Protein AF-A0A926AMU5-F1 (afdb_monomer_lite)

Secondary structure (DSSP, 8-state):
-----------------------------------------TTSHHHHHHHHHHHHHHHTT----PPPPP--TT-S-HHHHHHHHHHHHHTT-GGGHHHHHHHTT-S-HHHHHHHHHHHHHHH---TT--TTS-HHHHHHHHHHHHHHHHHHHHHHHHTSGGGGTGGG-------

Structure (mmCIF, N/CA/C/O backbone):
data_AF-A0A926AMU5-F1
#
_entry.id   AF-A0A926AMU5-F1
#
loop_
_atom_site.group_PDB
_atom_site.id
_atom_site.type_symbol
_atom_site.label_atom_id
_atom_site.label_alt_id
_atom_site.label_comp_id
_atom_site.label_asym_id
_atom_site.label_entity_id
_atom_site.label_seq_id
_atom_site.pdbx_PDB_ins_code
_atom_site.Cartn_x
_atom_site.Cartn_y
_atom_site.Cartn_z
_atom_site.occupancy
_atom_site.B_iso_or_equiv
_atom_site.auth_seq_id
_atom_site.auth_comp_id
_atom_site.auth_asym_id
_atom_site.auth_atom_id
_atom_site.pdbx_PDB_model_num
ATOM 1 N N . MET A 1 1 ? -37.569 5.646 16.541 1.00 47.47 1 MET A N 1
ATOM 2 C CA . MET A 1 1 ? -37.382 6.098 15.144 1.00 47.47 1 MET A CA 1
ATOM 3 C C . MET A 1 1 ? -36.712 4.970 14.370 1.00 47.47 1 MET A C 1
ATOM 5 O O . MET A 1 1 ? -35.695 4.491 14.859 1.00 47.47 1 MET A O 1
ATOM 9 N N . PRO A 1 2 ? -37.298 4.470 13.268 1.00 53.66 2 PRO A N 1
ATOM 10 C CA . PRO A 1 2 ? -36.808 3.272 12.598 1.00 53.66 2 PRO A CA 1
ATOM 11 C C . PRO A 1 2 ? -35.693 3.579 11.590 1.00 53.66 2 PRO A C 1
ATOM 13 O O . PRO A 1 2 ? -35.736 4.557 10.847 1.00 53.66 2 PRO A O 1
ATOM 16 N N . ILE A 1 3 ? -34.702 2.693 11.604 1.00 50.81 3 ILE A N 1
ATOM 17 C CA . ILE A 1 3 ? -33.530 2.633 10.737 1.00 50.81 3 ILE A CA 1
ATOM 18 C C . ILE A 1 3 ? -33.973 2.027 9.405 1.00 50.81 3 ILE A C 1
ATOM 20 O O . ILE A 1 3 ? -34.239 0.831 9.322 1.00 50.81 3 ILE A O 1
ATOM 24 N N . ALA A 1 4 ? -34.072 2.853 8.369 1.00 54.50 4 ALA A N 1
ATOM 25 C CA . ALA A 1 4 ? -34.297 2.404 7.002 1.00 54.50 4 ALA A CA 1
ATOM 26 C C . ALA A 1 4 ? -33.663 3.407 6.039 1.00 54.50 4 ALA A C 1
ATOM 28 O O . ALA A 1 4 ? -34.329 4.330 5.580 1.00 54.50 4 ALA A O 1
ATOM 29 N N . GLN A 1 5 ? -32.377 3.234 5.734 1.00 56.78 5 GLN A N 1
ATOM 30 C CA . GLN A 1 5 ? -31.836 3.699 4.461 1.00 56.78 5 GLN A CA 1
ATOM 31 C C . GLN A 1 5 ? -30.934 2.623 3.875 1.00 56.78 5 GLN A C 1
ATOM 33 O O . GLN A 1 5 ? -29.978 2.140 4.482 1.00 56.78 5 GLN A O 1
ATOM 38 N N . LEU A 1 6 ? -31.395 2.197 2.710 1.00 52.19 6 LEU A N 1
ATOM 39 C CA . LEU A 1 6 ? -30.980 1.058 1.938 1.00 52.19 6 LEU A CA 1
ATOM 40 C C . LEU A 1 6 ? -29.558 1.224 1.417 1.00 52.19 6 LEU A C 1
ATOM 42 O O . LEU A 1 6 ? -29.118 2.275 0.963 1.00 52.19 6 LEU A O 1
ATOM 46 N N . ARG A 1 7 ? -28.878 0.090 1.478 1.00 49.69 7 ARG A N 1
ATOM 47 C CA . ARG A 1 7 ? -27.582 -0.220 0.911 1.00 49.69 7 ARG A CA 1
ATOM 48 C C . ARG A 1 7 ? -27.708 -0.223 -0.621 1.00 49.69 7 ARG A C 1
ATOM 50 O O . ARG A 1 7 ? -27.989 -1.261 -1.208 1.00 49.69 7 ARG A O 1
ATOM 57 N N . GLU A 1 8 ? -27.506 0.923 -1.268 1.00 51.31 8 GLU A N 1
ATOM 58 C CA . GLU A 1 8 ? -27.334 0.995 -2.725 1.00 51.31 8 GLU A CA 1
ATOM 59 C C . GLU A 1 8 ? -25.852 0.754 -3.059 1.00 51.31 8 GLU A C 1
ATOM 61 O O . GLU A 1 8 ? -25.045 1.668 -3.227 1.00 51.31 8 GLU A O 1
ATOM 66 N N . VAL A 1 9 ? -25.462 -0.524 -3.074 1.00 54.31 9 VAL A N 1
ATOM 67 C CA . VAL A 1 9 ? -24.165 -0.959 -3.608 1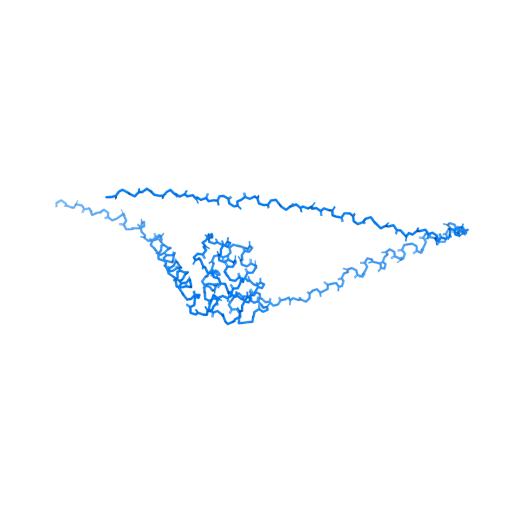.00 54.31 9 VAL A CA 1
ATOM 68 C C . VAL A 1 9 ? -24.256 -0.826 -5.121 1.00 54.31 9 VAL A C 1
ATOM 70 O O . VAL A 1 9 ? -24.819 -1.672 -5.808 1.00 54.31 9 VAL A O 1
ATOM 73 N N . LYS A 1 10 ? -23.746 0.293 -5.629 1.00 52.41 10 LYS A N 1
ATOM 74 C CA . LYS A 1 10 ? -23.646 0.557 -7.060 1.00 52.41 10 LYS A CA 1
ATOM 75 C C . LYS A 1 10 ? -22.605 -0.395 -7.652 1.00 52.41 10 LYS A C 1
ATOM 77 O O . LYS A 1 10 ? -21.405 -0.228 -7.436 1.00 52.41 10 LYS A O 1
ATOM 82 N N . ASP A 1 11 ? -23.086 -1.412 -8.359 1.00 56.59 11 ASP A N 1
ATOM 83 C CA . ASP A 1 11 ? -22.295 -2.340 -9.163 1.00 56.59 11 ASP A CA 1
ATOM 84 C C . ASP A 1 11 ? -21.438 -1.568 -10.184 1.00 56.59 11 ASP A C 1
ATOM 86 O O . ASP A 1 11 ? -21.921 -1.108 -11.216 1.00 56.59 11 ASP A O 1
ATOM 90 N N . TYR A 1 12 ? -20.141 -1.425 -9.900 1.00 56.69 12 TYR A N 1
ATOM 91 C CA . TYR A 1 12 ? -19.131 -0.891 -10.830 1.00 56.69 12 TYR A CA 1
ATOM 92 C C . TYR A 1 12 ? -18.324 -2.006 -11.515 1.00 56.69 12 TYR A C 1
ATOM 94 O O . TYR A 1 12 ? -17.190 -1.811 -11.958 1.00 56.69 12 TYR A O 1
ATOM 102 N N . ARG A 1 13 ? -18.894 -3.210 -11.612 1.00 53.94 13 ARG A N 1
ATOM 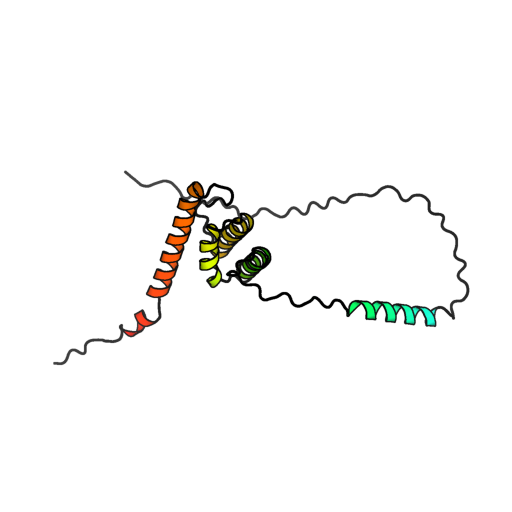103 C CA . ARG A 1 13 ? -18.311 -4.306 -12.381 1.00 53.94 13 ARG A CA 1
ATOM 104 C C . ARG A 1 13 ? -18.822 -4.189 -13.819 1.00 53.94 13 ARG A C 1
ATOM 106 O O . ARG A 1 13 ? -20.025 -4.238 -14.046 1.00 53.94 13 ARG A O 1
ATOM 113 N N . THR A 1 14 ? -17.892 -4.099 -14.776 1.00 51.03 14 THR A N 1
ATOM 114 C CA . THR A 1 14 ? -18.088 -4.114 -16.248 1.00 51.03 14 THR A CA 1
ATOM 115 C C . THR A 1 14 ? -17.971 -2.757 -16.959 1.00 51.03 14 THR A C 1
ATOM 117 O O . THR A 1 14 ? -18.875 -2.328 -17.668 1.00 51.03 14 THR A O 1
ATOM 120 N N . GLN A 1 15 ? -16.793 -2.126 -16.896 1.00 51.09 15 GLN A N 1
ATOM 121 C CA . GLN A 1 15 ? -16.313 -1.353 -18.048 1.00 51.09 15 GLN A CA 1
ATOM 122 C C . GLN A 1 15 ? -15.464 -2.275 -18.921 1.00 51.09 15 GLN A C 1
ATOM 124 O O . GLN A 1 15 ? -14.320 -2.602 -18.611 1.00 51.09 15 GLN A O 1
ATOM 129 N N . ARG A 1 16 ? -16.093 -2.749 -20.000 1.00 52.47 16 ARG A N 1
ATOM 130 C CA . ARG A 1 16 ? -15.435 -3.427 -21.113 1.00 52.47 16 ARG A CA 1
ATOM 131 C C . ARG A 1 16 ? -14.355 -2.503 -21.673 1.00 52.47 16 ARG A C 1
ATOM 133 O O . ARG A 1 16 ? -14.648 -1.369 -22.045 1.00 52.47 16 ARG A O 1
ATOM 140 N N . PHE A 1 17 ? -13.139 -3.024 -21.790 1.00 48.06 17 PHE A N 1
ATOM 141 C CA . PHE A 1 17 ? -12.117 -2.477 -22.670 1.00 48.06 17 PHE A CA 1
ATOM 142 C C . PHE A 1 17 ? -12.645 -2.534 -24.107 1.00 48.06 17 PHE A C 1
ATOM 144 O O . PHE A 1 17 ? -12.597 -3.571 -24.767 1.00 48.06 17 PHE A O 1
ATOM 151 N N . GLY A 1 18 ? -13.209 -1.420 -24.568 1.00 43.38 18 GLY A N 1
ATOM 152 C CA . GLY A 1 18 ? -13.439 -1.173 -25.981 1.00 43.38 18 GLY A CA 1
ATOM 153 C C . GLY A 1 18 ? -12.086 -1.028 -26.661 1.00 43.38 18 GLY A C 1
ATOM 154 O O . GLY A 1 18 ? -11.501 0.051 -26.665 1.00 43.38 18 GLY A O 1
ATOM 155 N N . ALA A 1 19 ? -11.581 -2.127 -27.215 1.00 50.56 19 ALA A N 1
ATOM 156 C CA . ALA A 1 19 ? -10.531 -2.111 -28.219 1.00 50.56 19 ALA A CA 1
ATOM 157 C C . ALA A 1 19 ? -11.104 -1.491 -29.504 1.00 50.56 19 ALA A C 1
ATOM 159 O O . ALA A 1 19 ? -11.461 -2.188 -30.451 1.00 50.56 19 ALA A O 1
ATOM 160 N N . SER A 1 20 ? -11.240 -0.165 -29.518 1.00 48.59 20 SER A N 1
ATOM 161 C CA . SER A 1 20 ? -11.470 0.592 -30.743 1.00 48.59 20 SER A CA 1
ATOM 162 C C . SER A 1 20 ? -10.164 0.597 -31.524 1.00 48.59 20 SER A C 1
ATOM 164 O O . SER A 1 20 ? -9.303 1.455 -31.334 1.00 48.59 20 SER A O 1
ATOM 166 N N . GLY A 1 21 ? -10.002 -0.415 -32.375 1.00 46.00 21 GLY A N 1
ATOM 167 C CA . GLY A 1 21 ? -8.986 -0.445 -33.414 1.00 46.00 21 GLY A CA 1
ATOM 168 C C . GLY A 1 21 ? -9.215 0.714 -34.376 1.00 46.00 21 GLY A C 1
ATOM 169 O O . GLY A 1 21 ? -9.980 0.602 -35.330 1.00 46.00 21 GLY A O 1
ATOM 170 N N . VAL A 1 22 ? -8.545 1.836 -34.121 1.00 53.75 22 VAL A N 1
ATOM 171 C CA . VAL A 1 22 ? -8.363 2.895 -35.110 1.00 53.75 22 VAL A CA 1
ATOM 172 C C . VAL A 1 22 ? -7.356 2.365 -36.127 1.00 53.75 22 VAL A C 1
ATOM 174 O O . VAL A 1 22 ? -6.144 2.486 -35.968 1.00 53.75 22 VAL A O 1
ATOM 177 N N . PHE A 1 23 ? -7.879 1.709 -37.160 1.00 46.69 23 PHE A N 1
ATOM 178 C CA . PHE A 1 23 ? -7.146 1.376 -38.374 1.00 4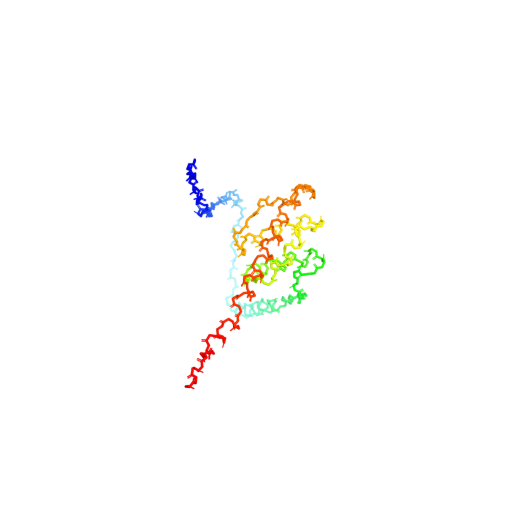6.69 23 PHE A CA 1
ATOM 179 C C . PHE A 1 23 ? -6.812 2.696 -39.087 1.00 46.69 23 PHE A C 1
ATOM 181 O O . PHE A 1 23 ? -7.617 3.227 -39.853 1.00 46.69 23 PHE A O 1
ATOM 188 N N . MET A 1 24 ? -5.635 3.268 -38.812 1.00 50.31 24 MET A N 1
ATOM 189 C CA . MET A 1 24 ? -5.072 4.324 -39.654 1.00 50.31 24 MET A CA 1
ATOM 190 C C . MET A 1 24 ? -4.761 3.725 -41.027 1.00 50.31 24 MET A C 1
ATOM 192 O O . MET A 1 24 ? -3.780 3.012 -41.226 1.00 50.31 24 MET A O 1
ATOM 196 N N . ARG A 1 25 ? -5.649 4.008 -41.977 1.00 52.22 25 ARG A N 1
ATOM 197 C CA . ARG A 1 25 ? -5.454 3.801 -43.408 1.00 52.22 25 ARG A CA 1
ATOM 198 C C . ARG A 1 25 ? -4.400 4.804 -43.876 1.00 52.22 25 ARG A C 1
ATOM 200 O O . ARG A 1 25 ? -4.698 5.988 -43.926 1.00 52.22 25 ARG A O 1
ATOM 207 N N . PHE A 1 26 ? -3.192 4.334 -44.185 1.00 46.19 26 PHE A N 1
ATOM 208 C CA . PHE A 1 26 ? -2.134 5.115 -44.834 1.00 46.19 26 PHE A CA 1
ATOM 209 C C . PHE A 1 26 ? -2.395 5.181 -46.350 1.00 46.19 26 PHE A C 1
ATOM 211 O O . PHE A 1 26 ? -2.331 4.141 -47.009 1.00 46.19 26 PHE A O 1
ATOM 218 N N . PRO A 1 27 ? -2.687 6.356 -46.935 1.00 50.41 27 PRO A N 1
ATOM 219 C CA . PRO A 1 27 ? -2.681 6.556 -48.376 1.00 50.41 27 PRO A CA 1
ATOM 220 C C . PRO A 1 27 ? -1.367 7.245 -48.773 1.00 50.41 27 PRO A C 1
ATOM 222 O O . PRO A 1 27 ? -1.120 8.371 -48.352 1.00 50.41 27 PRO A O 1
ATOM 225 N N . GLY A 1 28 ? -0.515 6.595 -49.570 1.00 58.06 28 GLY A N 1
ATOM 226 C CA . GLY A 1 28 ? 0.652 7.289 -50.135 1.00 58.06 28 GLY A CA 1
ATOM 227 C C . GLY A 1 28 ? 1.907 6.451 -50.330 1.00 58.06 28 GLY A C 1
ATOM 228 O O . GLY A 1 28 ? 2.952 6.785 -49.787 1.00 58.06 28 GLY A O 1
ATOM 229 N N . LEU A 1 29 ? 1.824 5.393 -51.134 1.00 45.34 29 LEU A N 1
ATOM 230 C CA . LEU A 1 29 ? 3.000 4.786 -51.766 1.00 45.34 29 LEU A CA 1
ATOM 231 C C . LEU A 1 29 ? 2.637 4.416 -53.204 1.00 45.34 29 LEU A C 1
ATOM 233 O O . LEU A 1 29 ? 2.592 3.256 -53.603 1.00 45.34 29 LEU A O 1
ATOM 237 N N . GLU A 1 30 ? 2.310 5.453 -53.971 1.00 54.84 30 GLU A N 1
ATOM 238 C CA . GLU A 1 30 ? 2.461 5.407 -55.416 1.00 54.84 30 GLU A CA 1
ATOM 239 C C . GLU A 1 30 ? 3.937 5.617 -55.770 1.00 54.84 30 GLU A C 1
ATOM 241 O O . GLU A 1 30 ? 4.614 6.462 -55.189 1.00 54.84 30 GLU A O 1
ATOM 246 N N . LEU A 1 31 ? 4.378 4.857 -56.774 1.00 54.97 31 LEU A N 1
ATOM 247 C CA . LEU A 1 31 ? 5.562 5.102 -57.598 1.00 54.97 31 LEU A CA 1
ATOM 248 C C . LEU A 1 31 ? 6.924 4.841 -56.940 1.00 54.97 31 LEU A C 1
ATOM 250 O O . LEU A 1 31 ? 7.735 5.742 -56.753 1.00 54.97 31 LEU A O 1
ATOM 254 N N . LEU A 1 32 ? 7.244 3.555 -56.769 1.00 51.56 32 LEU A N 1
ATOM 255 C CA . LEU A 1 32 ? 8.601 3.093 -57.056 1.00 51.56 32 LEU A CA 1
ATOM 256 C C . LEU A 1 32 ? 8.556 2.010 -58.133 1.00 51.56 32 LEU A C 1
ATOM 258 O O . LEU A 1 32 ? 7.966 0.939 -57.989 1.00 51.56 32 LEU A O 1
ATOM 262 N N . THR A 1 33 ? 9.146 2.394 -59.252 1.00 55.62 33 THR A N 1
ATOM 263 C CA . THR A 1 33 ? 9.384 1.666 -60.487 1.00 55.62 33 THR A CA 1
ATOM 264 C C . THR A 1 33 ? 9.942 0.272 -60.229 1.00 55.62 33 THR A C 1
ATOM 266 O O . THR A 1 33 ? 10.963 0.072 -59.573 1.00 55.62 33 THR A O 1
ATOM 269 N N . ARG A 1 34 ? 9.221 -0.707 -60.767 1.00 43.72 34 ARG A N 1
ATOM 270 C CA . ARG A 1 34 ? 9.529 -2.129 -60.715 1.00 43.72 34 ARG A CA 1
ATOM 271 C C . ARG A 1 34 ? 10.556 -2.435 -61.808 1.00 43.72 34 ARG A C 1
ATOM 273 O O . ARG A 1 34 ? 10.184 -2.843 -62.901 1.00 43.72 34 ARG A O 1
ATOM 280 N N . GLU A 1 35 ? 11.832 -2.200 -61.520 1.00 62.03 35 GLU A N 1
ATOM 281 C CA . GLU A 1 35 ? 12.928 -2.698 -62.359 1.00 62.03 35 GLU A CA 1
ATOM 282 C C . GLU A 1 35 ? 12.902 -4.241 -62.351 1.00 62.03 35 GLU A C 1
ATOM 284 O O . GLU A 1 35 ? 12.892 -4.847 -61.269 1.00 62.03 35 GLU A O 1
ATOM 289 N N . PRO A 1 36 ? 12.850 -4.917 -63.513 1.00 56.75 36 PRO A N 1
ATOM 290 C CA . PRO A 1 36 ? 12.951 -6.366 -63.572 1.00 56.75 36 PRO A CA 1
ATOM 291 C C . PRO A 1 36 ? 14.393 -6.778 -63.262 1.00 56.75 36 PRO A C 1
ATOM 293 O O . PRO A 1 36 ? 15.290 -6.657 -64.090 1.00 56.75 36 PRO A O 1
ATOM 296 N N . ILE A 1 37 ? 14.617 -7.288 -62.051 1.00 60.44 37 ILE A N 1
ATOM 297 C CA . ILE A 1 37 ? 15.870 -7.958 -61.697 1.00 60.44 37 ILE A CA 1
ATOM 298 C C . ILE A 1 37 ? 15.932 -9.257 -62.509 1.00 60.44 37 ILE A C 1
ATOM 300 O O . ILE A 1 37 ? 15.281 -10.250 -62.175 1.00 60.44 37 ILE A O 1
ATOM 304 N N . GLU A 1 38 ? 16.696 -9.225 -63.599 1.00 60.16 38 GLU A N 1
ATOM 305 C CA . GLU A 1 38 ? 17.060 -10.382 -64.410 1.00 60.16 38 GLU A CA 1
ATOM 306 C C . GLU A 1 38 ? 17.795 -11.398 -63.520 1.00 60.16 38 GLU A C 1
ATOM 308 O O . GLU A 1 38 ? 18.926 -11.198 -63.069 1.00 60.16 38 GLU A O 1
ATOM 313 N N . MET A 1 39 ? 17.088 -12.476 -63.182 1.00 53.84 39 MET A N 1
ATOM 314 C CA . MET A 1 39 ? 17.520 -13.479 -62.218 1.00 53.84 39 MET A CA 1
ATOM 315 C C . MET A 1 39 ? 18.511 -14.444 -62.876 1.00 53.84 39 MET A C 1
ATOM 317 O O . MET A 1 39 ? 18.144 -15.493 -63.403 1.00 53.84 39 MET A O 1
ATOM 321 N N . ARG A 1 40 ? 19.787 -14.061 -62.841 1.00 56.69 40 ARG A N 1
ATOM 322 C CA . ARG A 1 40 ? 20.923 -14.852 -63.314 1.00 56.69 40 ARG A CA 1
ATOM 323 C C . ARG A 1 40 ? 21.345 -15.893 -62.257 1.00 56.69 40 ARG A C 1
ATOM 325 O O . ARG A 1 40 ? 21.746 -15.548 -61.149 1.00 56.69 40 ARG A O 1
ATOM 332 N N . ASP A 1 41 ? 21.260 -17.164 -62.656 1.00 57.53 41 ASP A N 1
ATOM 333 C CA . ASP A 1 41 ? 21.909 -18.377 -62.118 1.00 57.53 41 ASP A CA 1
ATOM 334 C C . ASP A 1 41 ? 21.393 -19.011 -60.789 1.00 57.53 41 ASP A C 1
ATOM 336 O O . ASP A 1 41 ? 21.875 -18.706 -59.693 1.00 57.53 41 ASP A O 1
ATOM 340 N N . PRO A 1 42 ? 20.510 -20.038 -60.851 1.00 56.22 42 PRO A N 1
ATOM 341 C CA . PRO A 1 42 ? 19.882 -20.681 -59.681 1.00 56.22 42 PRO A CA 1
ATOM 342 C C . PRO A 1 42 ? 20.808 -21.582 -58.837 1.00 56.22 42 PRO A C 1
ATOM 344 O O . PRO A 1 42 ? 20.386 -22.131 -57.815 1.00 56.22 42 PRO A O 1
ATOM 347 N N . VAL A 1 43 ? 22.074 -21.763 -59.227 1.00 56.94 43 VAL A N 1
ATOM 348 C CA . VAL A 1 43 ? 22.965 -22.761 -58.602 1.00 56.94 43 VAL A CA 1
ATOM 349 C C . VAL A 1 43 ? 23.846 -22.166 -57.493 1.00 56.94 43 VAL A C 1
ATOM 351 O O . VAL A 1 43 ? 24.172 -22.862 -56.531 1.00 56.94 43 VAL A O 1
ATOM 354 N N . ARG A 1 44 ? 24.179 -20.865 -57.533 1.00 53.00 44 ARG A N 1
ATOM 355 C CA . ARG A 1 44 ? 24.976 -20.213 -56.467 1.00 53.00 44 ARG A CA 1
ATOM 356 C C . ARG A 1 44 ? 24.156 -19.778 -55.244 1.00 53.00 44 ARG A C 1
ATOM 358 O O . ARG A 1 44 ? 24.728 -19.589 -54.171 1.00 53.00 44 ARG A O 1
ATOM 365 N N . MET A 1 45 ? 22.829 -19.697 -55.366 1.00 49.62 45 MET A N 1
ATOM 366 C CA . MET A 1 45 ? 21.931 -19.171 -54.325 1.00 49.62 45 MET A CA 1
ATOM 367 C C . MET A 1 45 ? 21.811 -20.088 -53.091 1.00 49.62 45 MET A C 1
ATOM 369 O O . MET A 1 45 ? 21.680 -19.615 -51.961 1.00 49.62 45 MET A O 1
ATOM 373 N N . LYS A 1 46 ? 21.935 -21.412 -53.271 1.00 46.41 46 LYS A N 1
ATOM 374 C CA . LYS A 1 46 ? 21.753 -22.399 -52.186 1.00 46.41 46 LYS A CA 1
ATOM 375 C C . LYS A 1 46 ? 22.870 -22.387 -51.134 1.00 46.41 46 LYS A C 1
ATOM 377 O O . LYS A 1 46 ? 22.668 -22.875 -50.029 1.00 46.41 46 LYS A O 1
ATOM 382 N N . ARG A 1 47 ? 24.040 -21.817 -51.449 1.00 51.66 47 ARG A N 1
ATOM 383 C CA . ARG A 1 47 ? 25.194 -21.753 -50.528 1.00 51.66 47 ARG A CA 1
ATOM 384 C C . ARG A 1 47 ? 25.247 -20.468 -49.694 1.00 51.66 47 ARG A C 1
ATOM 386 O O . ARG A 1 47 ? 25.871 -20.464 -48.638 1.00 51.66 47 ARG A O 1
ATOM 393 N N . ILE A 1 48 ? 24.593 -19.397 -50.146 1.00 52.84 48 ILE A N 1
ATOM 394 C CA . ILE A 1 48 ? 24.600 -18.085 -49.476 1.00 52.84 48 ILE A CA 1
ATOM 395 C C . ILE A 1 48 ? 23.393 -17.950 -48.533 1.00 52.84 48 ILE A C 1
ATOM 397 O O . ILE A 1 48 ? 23.553 -17.484 -47.406 1.00 52.84 48 ILE A O 1
ATOM 401 N N . ALA A 1 49 ? 22.223 -18.475 -48.921 1.00 51.38 49 ALA A N 1
ATOM 402 C CA . ALA A 1 49 ? 21.016 -18.470 -48.085 1.00 51.38 49 ALA A CA 1
ATOM 403 C C . ALA A 1 49 ? 21.186 -19.232 -46.752 1.00 51.38 49 ALA A C 1
ATOM 405 O O . ALA A 1 49 ? 20.686 -18.793 -45.720 1.00 51.38 49 ALA A O 1
ATOM 406 N N . GLY A 1 50 ? 21.962 -20.324 -46.739 1.00 49.75 50 GLY A N 1
ATOM 407 C CA . GLY A 1 50 ? 22.244 -21.080 -45.511 1.00 49.75 50 GLY A CA 1
ATOM 408 C C . GLY A 1 50 ? 23.129 -20.335 -44.502 1.00 49.75 50 GLY A C 1
ATOM 409 O O . GLY A 1 50 ? 23.001 -20.549 -43.301 1.00 49.75 50 GLY A O 1
ATOM 410 N N . ARG A 1 51 ? 24.002 -19.425 -44.963 1.00 51.88 51 ARG A N 1
ATOM 411 C CA . ARG A 1 51 ? 24.925 -18.675 -44.088 1.00 51.88 51 ARG A CA 1
ATOM 412 C C . ARG A 1 51 ? 24.257 -17.469 -43.427 1.00 51.88 51 ARG A C 1
ATOM 414 O O . ARG A 1 51 ? 24.573 -17.161 -42.284 1.00 51.88 51 ARG A O 1
ATOM 421 N N . ILE A 1 52 ? 23.307 -16.829 -44.111 1.00 55.16 52 ILE A N 1
ATOM 422 C CA . ILE A 1 52 ? 22.548 -15.690 -43.566 1.00 55.16 52 ILE A CA 1
ATOM 423 C C . ILE A 1 52 ? 21.557 -16.162 -42.492 1.00 55.16 52 ILE A C 1
ATOM 425 O O . ILE A 1 52 ? 21.446 -15.529 -41.447 1.00 55.16 52 ILE A O 1
ATOM 429 N N . PHE A 1 53 ? 20.910 -17.316 -42.688 1.00 52.31 53 PHE A N 1
ATOM 430 C CA . PHE A 1 53 ? 20.007 -17.890 -41.685 1.00 52.31 53 PHE A CA 1
ATOM 431 C C . PHE A 1 53 ? 20.733 -18.234 -40.370 1.00 52.31 53 PHE A C 1
ATOM 433 O O . PHE A 1 53 ? 20.215 -17.975 -39.288 1.00 52.31 53 PHE A O 1
ATOM 440 N N . PHE A 1 54 ? 21.969 -18.738 -40.450 1.00 50.81 54 PHE A N 1
ATOM 441 C CA . PHE A 1 54 ? 22.762 -19.084 -39.265 1.00 50.81 54 PHE A CA 1
ATOM 442 C C . PHE A 1 54 ? 23.277 -17.854 -38.490 1.00 50.81 54 PHE A C 1
ATOM 444 O O . PHE A 1 54 ? 23.429 -17.921 -37.275 1.00 50.81 54 PHE A O 1
ATOM 451 N N . ALA A 1 55 ? 23.510 -16.722 -39.167 1.00 53.38 55 ALA A N 1
ATOM 452 C CA . ALA A 1 55 ? 23.998 -15.487 -38.544 1.00 53.38 55 ALA A CA 1
ATOM 453 C C . ALA A 1 55 ? 22.902 -14.675 -37.820 1.00 53.38 55 ALA A C 1
ATOM 455 O O . ALA A 1 55 ? 23.204 -13.919 -36.902 1.00 53.38 55 ALA A O 1
ATOM 456 N N . VAL A 1 56 ? 21.629 -14.830 -38.201 1.00 54.72 56 VAL A N 1
ATOM 457 C CA . VAL A 1 56 ? 20.498 -14.158 -37.527 1.00 54.72 56 VAL A CA 1
ATOM 458 C C . VAL A 1 56 ? 20.094 -14.892 -36.242 1.00 54.72 56 VAL A C 1
ATOM 460 O O . VAL A 1 56 ? 19.717 -14.257 -35.259 1.00 54.72 56 VAL A O 1
ATOM 463 N N . VAL A 1 57 ? 20.243 -16.219 -36.204 1.00 55.72 57 VAL A N 1
ATOM 464 C CA . VAL A 1 57 ? 19.942 -17.042 -35.019 1.00 55.72 57 VAL A CA 1
ATOM 465 C C . VAL A 1 57 ? 20.929 -16.789 -33.869 1.00 55.72 57 VAL A C 1
ATOM 467 O O . VAL A 1 57 ? 20.540 -16.859 -32.706 1.00 55.72 57 VAL A O 1
ATOM 470 N N . THR A 1 58 ? 22.183 -16.425 -34.152 1.00 54.78 58 THR A N 1
ATOM 471 C CA . THR A 1 58 ? 23.202 -16.182 -33.114 1.00 54.78 58 THR A CA 1
ATOM 472 C C . THR A 1 58 ? 23.099 -14.820 -32.421 1.00 54.78 58 THR A C 1
ATOM 474 O O . THR A 1 58 ? 23.579 -14.691 -31.298 1.00 54.78 58 THR A O 1
ATOM 477 N N . ILE A 1 59 ? 22.438 -13.817 -33.009 1.00 56.44 59 ILE A N 1
ATOM 478 C CA . ILE A 1 59 ? 22.273 -12.489 -32.377 1.00 56.44 59 ILE A CA 1
ATOM 479 C C . ILE A 1 59 ? 21.142 -12.494 -31.327 1.00 56.44 59 ILE A C 1
ATOM 481 O O . ILE A 1 59 ? 21.132 -11.670 -30.415 1.00 56.44 59 ILE A O 1
ATOM 485 N N . ALA A 1 60 ? 20.225 -13.465 -31.382 1.00 56.22 60 ALA A N 1
ATOM 486 C CA . ALA A 1 60 ? 19.088 -13.547 -30.462 1.00 56.22 60 ALA A CA 1
ATOM 487 C C . ALA A 1 60 ? 19.441 -14.050 -29.043 1.00 56.22 60 ALA A C 1
ATOM 489 O O . ALA A 1 60 ? 18.613 -13.944 -28.141 1.00 56.22 60 ALA A O 1
ATOM 490 N N . ALA A 1 61 ? 20.651 -14.575 -28.816 1.00 57.03 61 ALA A N 1
ATOM 491 C CA . ALA A 1 61 ? 21.035 -15.183 -27.536 1.00 57.03 61 ALA A CA 1
ATOM 492 C C . ALA A 1 61 ? 21.703 -14.215 -26.534 1.00 57.03 61 ALA A C 1
ATOM 494 O O . ALA A 1 61 ? 21.959 -14.601 -25.397 1.00 57.03 61 ALA A O 1
ATOM 495 N N . SER A 1 62 ? 21.964 -12.961 -26.920 1.00 58.97 62 SER A N 1
ATOM 496 C CA . SER A 1 62 ? 22.765 -12.016 -26.118 1.00 58.97 62 SER A CA 1
ATOM 497 C C . SER A 1 62 ? 21.942 -10.964 -25.373 1.00 58.97 62 SER A C 1
ATOM 499 O O . SER A 1 62 ? 22.482 -9.934 -24.972 1.00 58.97 62 SER A O 1
ATOM 501 N N . SER A 1 63 ? 20.640 -11.182 -25.169 1.00 61.31 63 SER A N 1
ATOM 502 C CA . SER A 1 63 ? 19.832 -10.294 -24.325 1.00 61.31 63 SER A CA 1
ATOM 503 C C . SER A 1 63 ? 19.994 -10.678 -22.853 1.00 61.31 63 SER A C 1
ATOM 505 O O . SER A 1 63 ? 19.050 -11.108 -22.188 1.00 61.31 63 SER A O 1
ATOM 507 N N . CYS A 1 64 ? 21.220 -10.537 -22.344 1.00 69.00 64 CYS A N 1
ATOM 508 C CA . CYS A 1 64 ? 21.525 -10.631 -20.922 1.00 69.00 64 CYS A CA 1
ATOM 509 C C . CYS A 1 64 ? 20.834 -9.467 -20.204 1.00 69.00 64 CYS A C 1
ATOM 511 O O . CYS A 1 64 ? 21.378 -8.373 -20.074 1.00 69.00 64 CYS A O 1
ATOM 513 N N . THR A 1 65 ? 19.601 -9.696 -19.762 1.00 73.19 65 THR A N 1
ATOM 514 C CA . THR A 1 65 ? 18.924 -8.794 -18.833 1.00 73.19 65 THR A CA 1
ATOM 515 C C . THR A 1 65 ? 19.685 -8.885 -17.516 1.00 73.19 65 THR A C 1
ATOM 517 O O . THR A 1 65 ? 19.673 -9.936 -16.877 1.00 73.19 65 THR A O 1
ATOM 520 N N . ALA A 1 66 ? 20.398 -7.819 -17.138 1.00 71.56 66 ALA A N 1
ATOM 521 C CA . ALA A 1 66 ? 21.084 -7.762 -15.852 1.00 71.56 66 ALA A CA 1
ATOM 522 C C . ALA A 1 66 ? 20.080 -8.073 -14.720 1.00 71.56 66 ALA A C 1
ATOM 524 O O . ALA A 1 66 ? 18.951 -7.565 -14.772 1.00 71.56 66 ALA A O 1
ATOM 525 N N . PRO A 1 67 ? 20.447 -8.899 -13.720 1.00 68.62 67 PRO A N 1
ATOM 526 C CA . PRO A 1 67 ? 19.561 -9.208 -12.608 1.00 68.62 67 PRO A CA 1
ATOM 527 C C . PRO A 1 67 ? 19.147 -7.907 -11.922 1.00 68.62 67 PRO A C 1
ATOM 529 O O . PRO A 1 67 ? 19.993 -7.164 -11.424 1.00 68.62 67 PRO A O 1
ATOM 532 N N . ARG A 1 68 ? 17.847 -7.601 -11.921 1.00 70.06 68 ARG A N 1
ATOM 533 C CA . ARG A 1 68 ? 17.329 -6.519 -11.081 1.00 70.06 68 ARG A CA 1
ATOM 534 C C . ARG A 1 68 ? 17.465 -6.967 -9.625 1.00 70.06 68 ARG A C 1
ATOM 536 O O . ARG A 1 68 ? 17.219 -8.135 -9.329 1.00 70.06 68 ARG A O 1
ATOM 543 N N . GLY A 1 69 ? 17.886 -6.056 -8.747 1.00 75.62 69 GLY A N 1
ATOM 544 C CA . GLY A 1 69 ? 17.977 -6.322 -7.310 1.00 75.62 69 GLY A CA 1
ATOM 545 C C . GLY A 1 69 ? 16.631 -6.756 -6.705 1.00 75.62 69 GLY A C 1
ATOM 546 O O . GLY A 1 69 ? 15.594 -6.647 -7.368 1.00 75.62 69 GLY A O 1
ATOM 547 N N . PRO A 1 70 ? 16.631 -7.259 -5.459 1.00 81.56 70 PRO A N 1
ATOM 548 C CA . PRO A 1 70 ? 15.412 -7.710 -4.800 1.00 81.56 70 PRO A CA 1
ATOM 549 C C . PRO A 1 70 ? 14.401 -6.562 -4.699 1.00 81.56 70 PRO A C 1
ATOM 551 O O . PRO A 1 70 ? 14.716 -5.477 -4.217 1.00 81.56 70 PRO A O 1
ATOM 554 N N . LEU A 1 71 ? 13.179 -6.804 -5.169 1.00 85.56 71 LEU A N 1
ATOM 555 C CA . LEU A 1 71 ? 12.071 -5.861 -5.050 1.00 85.56 71 LEU A CA 1
ATOM 556 C C . LEU A 1 71 ? 11.466 -5.994 -3.653 1.00 85.56 71 LEU A C 1
ATOM 558 O O . LEU A 1 71 ? 10.858 -7.016 -3.342 1.00 85.56 71 LEU A O 1
ATOM 562 N N . VAL A 1 72 ? 11.627 -4.967 -2.819 1.00 89.75 72 VAL A N 1
ATOM 563 C CA . VAL A 1 72 ? 11.154 -4.979 -1.430 1.00 89.75 72 VAL A CA 1
ATOM 564 C C . VAL A 1 72 ? 10.243 -3.779 -1.177 1.00 89.75 72 VAL A C 1
ATOM 566 O O . VAL A 1 72 ? 10.609 -2.637 -1.439 1.00 89.75 72 VAL A O 1
ATOM 569 N N . VAL A 1 73 ? 9.042 -4.021 -0.643 1.00 90.00 73 VAL A N 1
ATOM 570 C CA . VAL A 1 73 ? 8.039 -2.965 -0.378 1.00 90.00 73 VAL A CA 1
ATOM 571 C C . VAL A 1 73 ? 8.490 -2.011 0.742 1.00 90.00 73 VAL A C 1
ATOM 573 O O . VAL A 1 73 ? 8.064 -0.859 0.806 1.00 90.00 73 VAL A O 1
ATOM 576 N N . SER A 1 74 ? 9.385 -2.456 1.625 1.00 92.62 74 SER A N 1
ATOM 577 C CA . SER A 1 74 ? 9.951 -1.639 2.704 1.00 92.62 74 SER A CA 1
ATOM 578 C C . SER A 1 74 ? 11.154 -0.786 2.289 1.00 92.62 74 SER A C 1
ATOM 580 O O . SER A 1 74 ? 11.644 -0.029 3.124 1.00 92.62 74 SER A O 1
ATOM 582 N N . ASP A 1 75 ? 11.643 -0.902 1.050 1.00 91.69 75 ASP A N 1
ATOM 583 C CA . ASP A 1 75 ? 12.795 -0.129 0.568 1.00 91.69 75 ASP A CA 1
ATOM 584 C C . ASP A 1 75 ? 12.489 1.382 0.590 1.00 91.69 75 ASP A C 1
ATOM 586 O O . ASP A 1 75 ? 11.386 1.761 0.212 1.00 91.69 75 ASP A O 1
ATOM 590 N N . PRO A 1 76 ? 13.380 2.270 1.059 1.00 91.06 76 PRO A N 1
ATOM 591 C CA . PRO A 1 76 ? 13.111 3.707 1.057 1.00 91.06 76 PRO A CA 1
ATOM 592 C C . PRO A 1 76 ? 13.045 4.334 -0.347 1.00 91.06 76 PRO A C 1
ATOM 594 O O . PRO A 1 76 ? 12.408 5.375 -0.489 1.00 91.06 76 PRO A O 1
ATOM 597 N N . ASP A 1 77 ? 13.668 3.741 -1.372 1.00 93.44 77 ASP A N 1
ATOM 598 C CA . ASP A 1 77 ? 13.691 4.277 -2.737 1.00 93.44 77 ASP A CA 1
ATOM 599 C C . ASP A 1 77 ? 12.353 4.016 -3.462 1.00 93.44 77 ASP A C 1
ATOM 601 O O . ASP A 1 77 ? 11.997 2.856 -3.720 1.00 93.44 77 ASP A O 1
ATOM 605 N N . PRO A 1 78 ? 11.611 5.068 -3.874 1.00 94.25 78 PRO A N 1
ATOM 606 C CA . PRO A 1 78 ? 10.385 4.926 -4.662 1.00 94.25 78 PRO A CA 1
ATOM 607 C C . PRO A 1 78 ? 10.566 4.090 -5.937 1.00 94.25 78 PRO A C 1
ATOM 609 O O . PRO A 1 78 ? 9.649 3.364 -6.335 1.00 94.25 78 PRO A O 1
ATOM 612 N N . SER A 1 79 ? 11.749 4.146 -6.557 1.00 94.00 79 SER A N 1
ATOM 613 C CA . SER A 1 79 ? 12.084 3.439 -7.800 1.00 94.00 79 SER A CA 1
ATOM 614 C C . SER A 1 79 ? 12.094 1.918 -7.630 1.00 94.00 79 SER A C 1
ATOM 616 O O . SER A 1 79 ? 11.827 1.196 -8.591 1.00 94.00 79 SER A O 1
ATOM 618 N N . ILE A 1 80 ? 12.358 1.431 -6.413 1.00 94.69 80 ILE A N 1
ATOM 619 C CA . ILE A 1 80 ? 12.338 0.009 -6.039 1.00 94.69 80 ILE A CA 1
ATOM 620 C C . ILE A 1 80 ? 11.003 -0.356 -5.377 1.00 94.69 80 ILE A C 1
ATOM 622 O O . ILE A 1 80 ? 10.397 -1.382 -5.699 1.00 94.69 80 ILE A O 1
ATOM 626 N N . LYS A 1 81 ? 10.490 0.519 -4.509 1.00 94.81 81 LYS A N 1
ATOM 627 C CA . LYS A 1 81 ? 9.248 0.312 -3.757 1.00 94.81 81 LYS A CA 1
ATOM 628 C C . LYS A 1 81 ? 8.021 0.189 -4.654 1.00 94.81 81 LYS A C 1
ATOM 630 O O . LYS A 1 81 ? 7.230 -0.734 -4.488 1.00 94.81 81 LYS A O 1
ATOM 635 N N . ILE A 1 82 ? 7.836 1.094 -5.615 1.00 96.38 82 ILE A N 1
ATOM 636 C CA . ILE A 1 82 ? 6.661 1.088 -6.501 1.00 96.38 82 ILE A CA 1
ATOM 637 C C . ILE A 1 82 ? 6.546 -0.222 -7.301 1.00 96.38 82 ILE A C 1
ATOM 639 O O . ILE A 1 82 ? 5.467 -0.826 -7.290 1.00 96.38 82 ILE A O 1
ATOM 643 N N . PRO A 1 83 ? 7.599 -0.713 -7.989 1.00 96.19 83 PRO A N 1
ATOM 644 C CA . PRO A 1 83 ? 7.519 -2.014 -8.642 1.00 96.19 83 PRO A CA 1
ATOM 645 C C . PRO A 1 83 ? 7.314 -3.161 -7.645 1.00 96.19 83 PRO A C 1
ATOM 647 O O . PRO A 1 83 ? 6.563 -4.079 -7.968 1.00 96.19 83 PRO A O 1
ATOM 650 N N . ALA A 1 84 ? 7.870 -3.090 -6.430 1.00 96.12 84 ALA A N 1
ATOM 651 C CA . ALA A 1 84 ? 7.607 -4.081 -5.386 1.00 96.12 84 ALA A CA 1
ATOM 652 C C . ALA A 1 84 ? 6.128 -4.107 -4.954 1.00 96.12 84 ALA A C 1
ATOM 654 O O . ALA A 1 84 ? 5.538 -5.181 -4.878 1.00 96.12 84 ALA A O 1
ATOM 655 N N . ILE A 1 85 ? 5.487 -2.944 -4.766 1.00 97.06 85 ILE A N 1
ATOM 656 C CA . ILE A 1 85 ? 4.043 -2.834 -4.482 1.00 97.06 85 ILE A CA 1
ATOM 657 C C . ILE A 1 85 ? 3.232 -3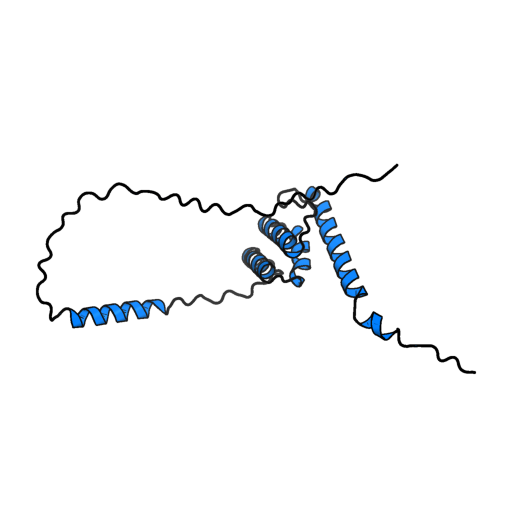.496 -5.599 1.00 97.06 85 ILE A C 1
ATOM 659 O O . ILE A 1 85 ? 2.283 -4.229 -5.331 1.00 97.06 85 ILE A O 1
ATOM 663 N N . LYS A 1 86 ? 3.599 -3.268 -6.866 1.00 97.38 86 LYS A N 1
ATOM 664 C CA . LYS A 1 86 ? 2.901 -3.875 -8.010 1.00 97.38 86 LYS A CA 1
ATOM 665 C C . LYS A 1 86 ? 2.996 -5.400 -7.998 1.00 97.38 86 LYS A C 1
ATOM 667 O O . LYS A 1 86 ? 1.989 -6.048 -8.275 1.00 97.38 86 LYS A O 1
ATOM 672 N N . VAL A 1 87 ? 4.172 -5.946 -7.688 1.00 96.25 87 VAL A N 1
ATOM 673 C CA . VAL A 1 87 ? 4.388 -7.395 -7.566 1.00 96.25 87 VAL A CA 1
ATOM 674 C C . VAL A 1 87 ? 3.579 -7.955 -6.398 1.00 96.25 87 VAL A C 1
ATOM 676 O O . VAL A 1 87 ? 2.768 -8.846 -6.613 1.00 96.25 87 VAL A O 1
ATOM 679 N N . ALA A 1 88 ? 3.664 -7.352 -5.210 1.00 96.38 88 ALA A N 1
ATOM 680 C CA . ALA A 1 88 ? 2.903 -7.789 -4.038 1.00 96.38 88 ALA A CA 1
ATOM 681 C C . ALA A 1 88 ? 1.381 -7.809 -4.286 1.00 96.38 88 ALA A C 1
ATOM 683 O O . ALA A 1 88 ? 0.680 -8.735 -3.882 1.00 96.38 88 ALA A O 1
ATOM 684 N N . VAL A 1 89 ? 0.856 -6.814 -5.009 1.00 97.56 89 VAL A N 1
ATOM 685 C CA . VAL A 1 89 ? -0.563 -6.771 -5.398 1.00 97.56 89 VAL A CA 1
ATOM 686 C C . VAL A 1 89 ? -0.917 -7.877 -6.392 1.00 97.56 89 VAL A C 1
ATOM 688 O O . VAL A 1 89 ? -2.002 -8.454 -6.286 1.00 97.56 89 VAL A O 1
ATOM 691 N N . ALA A 1 90 ? -0.039 -8.161 -7.359 1.00 96.56 90 ALA A N 1
ATOM 692 C CA . ALA A 1 90 ? -0.233 -9.241 -8.324 1.00 96.56 90 ALA A CA 1
ATOM 693 C C . ALA A 1 90 ? -0.238 -10.614 -7.634 1.00 96.56 90 ALA A C 1
ATOM 695 O O . ALA A 1 90 ? -1.124 -11.424 -7.904 1.00 96.56 90 ALA A O 1
ATOM 696 N N . ASP A 1 91 ? 0.672 -10.808 -6.682 1.00 96.50 91 ASP A N 1
ATOM 697 C CA . ASP A 1 91 ? 0.849 -12.050 -5.926 1.00 96.50 91 ASP A CA 1
ATOM 698 C C . ASP A 1 91 ? -0.158 -12.205 -4.775 1.00 96.50 91 ASP A C 1
ATOM 700 O O . ASP A 1 91 ? -0.181 -13.233 -4.103 1.00 96.50 91 ASP A O 1
ATOM 704 N N . ARG A 1 92 ? -1.026 -11.204 -4.557 1.00 96.25 92 ARG A N 1
ATOM 705 C CA . ARG A 1 92 ? -2.008 -11.165 -3.458 1.00 96.25 92 ARG A CA 1
ATOM 706 C C . ARG A 1 92 ? -1.367 -11.291 -2.072 1.00 96.25 92 ARG A C 1
ATOM 708 O O . ARG A 1 92 ? -1.979 -11.824 -1.149 1.00 96.25 92 ARG A O 1
ATOM 715 N N . ASP A 1 93 ? -0.162 -10.756 -1.914 1.00 96.12 93 ASP A N 1
ATOM 716 C CA . ASP A 1 93 ? 0.587 -10.822 -0.666 1.00 96.12 93 ASP A CA 1
ATOM 717 C C . ASP A 1 93 ? -0.000 -9.879 0.398 1.00 96.12 93 ASP A C 1
ATOM 719 O O . ASP A 1 93 ? 0.248 -8.670 0.405 1.00 96.12 93 ASP A O 1
ATOM 723 N N . LEU A 1 94 ? -0.767 -10.444 1.333 1.00 94.81 94 LEU A N 1
ATOM 724 C CA . LEU A 1 94 ? -1.361 -9.702 2.446 1.00 94.81 94 LEU A CA 1
ATOM 725 C C . LEU A 1 94 ? -0.330 -9.238 3.486 1.00 94.81 94 LEU A C 1
ATOM 727 O O . LEU A 1 94 ? -0.618 -8.306 4.236 1.00 94.81 94 LEU A O 1
ATOM 731 N N . SER A 1 95 ? 0.875 -9.817 3.522 1.00 94.25 95 SER A N 1
ATOM 732 C CA . SER A 1 95 ? 1.919 -9.388 4.463 1.00 94.25 95 SER A CA 1
ATOM 733 C C . SER A 1 95 ? 2.425 -7.971 4.156 1.00 94.25 95 SER A C 1
ATOM 735 O O . SER A 1 95 ? 2.798 -7.220 5.060 1.00 94.25 95 SER A O 1
ATOM 737 N N . SER A 1 96 ? 2.328 -7.553 2.890 1.00 96.31 96 SER A N 1
ATOM 738 C CA . SER A 1 96 ? 2.697 -6.215 2.420 1.00 96.31 96 SER A CA 1
ATOM 739 C C . SER A 1 96 ? 1.728 -5.100 2.850 1.00 96.31 96 SER A C 1
ATOM 741 O O . SER A 1 96 ? 2.099 -3.923 2.841 1.00 96.31 96 SER A O 1
ATOM 743 N N . VAL A 1 97 ? 0.506 -5.443 3.283 1.00 97.06 97 VAL A N 1
ATOM 744 C CA . VAL A 1 97 ? -0.560 -4.480 3.623 1.00 97.06 97 VAL A CA 1
ATOM 745 C C . VAL A 1 97 ? -0.119 -3.518 4.723 1.00 97.06 97 VAL A C 1
ATOM 747 O O . VAL A 1 97 ? -0.331 -2.311 4.602 1.00 97.06 97 VAL A O 1
ATOM 750 N N . ARG A 1 98 ? 0.555 -4.018 5.766 1.00 97.19 98 ARG A N 1
ATOM 751 C CA . ARG A 1 98 ? 1.059 -3.186 6.871 1.00 97.19 98 ARG A CA 1
ATOM 752 C C . ARG A 1 98 ? 2.005 -2.094 6.369 1.00 97.19 98 ARG A C 1
ATOM 754 O O . ARG A 1 98 ? 1.897 -0.943 6.791 1.00 97.19 98 ARG A O 1
ATOM 761 N N . GLN A 1 99 ? 2.909 -2.441 5.453 1.00 97.75 99 GLN A N 1
ATOM 762 C CA . GLN A 1 99 ? 3.851 -1.479 4.889 1.00 97.75 99 GLN A CA 1
ATOM 763 C C . GLN A 1 99 ? 3.143 -0.467 3.979 1.00 97.75 99 GLN A C 1
ATOM 765 O O . GLN A 1 99 ? 3.418 0.724 4.085 1.00 97.75 99 GLN A O 1
ATOM 770 N N . MET A 1 100 ? 2.173 -0.898 3.166 1.00 98.06 100 MET A N 1
ATOM 771 C CA . MET A 1 100 ? 1.396 0.017 2.319 1.00 98.06 100 MET A CA 1
ATOM 772 C C . MET A 1 100 ? 0.566 1.020 3.134 1.00 98.06 100 MET A C 1
ATOM 774 O O . MET A 1 100 ? 0.438 2.169 2.724 1.00 98.06 100 MET A O 1
ATOM 778 N N . VAL A 1 101 ? 0.026 0.624 4.297 1.00 98.12 101 VAL A N 1
ATOM 779 C CA . VAL A 1 101 ? -0.665 1.557 5.211 1.00 98.12 101 VAL A CA 1
ATOM 780 C C . VAL A 1 101 ? 0.300 2.621 5.738 1.00 98.12 101 VAL A C 1
ATOM 782 O O . VAL A 1 101 ? -0.059 3.795 5.775 1.00 98.12 101 VAL A O 1
ATOM 785 N N . LYS A 1 102 ? 1.534 2.240 6.097 1.00 97.69 102 LYS A N 1
ATOM 786 C CA . LYS A 1 102 ? 2.584 3.192 6.499 1.00 97.69 102 LYS A CA 1
ATOM 787 C C . LYS A 1 102 ? 2.960 4.136 5.352 1.00 97.69 102 LYS A C 1
ATOM 789 O O . LYS A 1 102 ? 3.136 5.332 5.561 1.00 97.69 102 LYS A O 1
ATOM 794 N N . ASP A 1 103 ? 3.027 3.615 4.132 1.00 97.62 103 ASP A N 1
ATOM 795 C CA . ASP A 1 103 ? 3.389 4.375 2.935 1.00 97.62 103 ASP A CA 1
ATOM 796 C C . ASP A 1 103 ? 2.323 5.420 2.523 1.00 97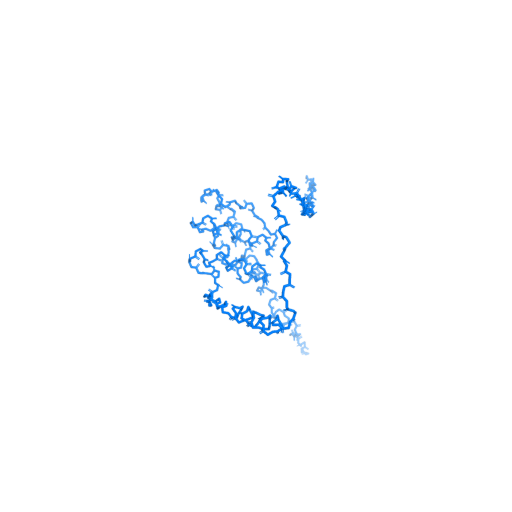.62 103 ASP A C 1
ATOM 798 O O . ASP A 1 103 ? 2.615 6.309 1.721 1.00 97.62 103 ASP A O 1
ATOM 802 N N . LEU A 1 104 ? 1.117 5.404 3.116 1.00 98.00 104 LEU A N 1
ATOM 803 C CA . LEU A 1 104 ? 0.124 6.483 2.966 1.00 98.00 104 LEU A CA 1
ATOM 804 C C . LEU A 1 104 ? 0.572 7.816 3.589 1.00 98.00 104 LEU A C 1
ATOM 806 O O . LEU A 1 104 ? 0.023 8.866 3.250 1.00 98.00 104 LEU A O 1
ATOM 810 N N . GLU A 1 105 ? 1.551 7.794 4.490 1.00 97.06 105 GLU A N 1
ATOM 811 C CA . GLU A 1 105 ? 2.153 8.992 5.090 1.00 97.06 105 GLU A CA 1
ATOM 812 C C . GLU A 1 105 ? 3.487 9.371 4.432 1.00 97.06 105 GLU A C 1
ATOM 814 O O . GLU A 1 105 ? 4.145 10.298 4.888 1.00 97.06 105 GLU A O 1
ATOM 819 N N . SER A 1 106 ? 3.890 8.686 3.355 1.00 96.88 106 SER A N 1
ATOM 820 C CA . SER A 1 106 ? 5.112 9.018 2.613 1.00 96.88 106 SER A CA 1
ATOM 821 C C . SER A 1 106 ? 5.059 10.444 2.058 1.00 96.88 106 SER A C 1
ATOM 823 O O . SER A 1 106 ? 4.002 10.879 1.601 1.00 96.88 106 SER A O 1
ATOM 825 N N . ASP A 1 107 ? 6.196 11.142 2.016 1.00 95.38 107 ASP A N 1
ATOM 826 C CA . ASP A 1 107 ? 6.325 12.458 1.371 1.00 95.38 107 ASP A CA 1
ATOM 827 C C . ASP A 1 107 ? 6.200 12.378 -0.162 1.00 95.38 107 ASP A C 1
ATOM 829 O O . ASP A 1 107 ? 5.759 13.331 -0.813 1.00 95.38 107 ASP A O 1
ATOM 833 N N . ASP A 1 108 ? 6.462 11.208 -0.749 1.00 96.56 108 ASP A N 1
ATOM 834 C CA . ASP A 1 108 ? 6.373 10.967 -2.188 1.00 96.56 108 ASP A CA 1
ATOM 835 C C . ASP A 1 108 ? 4.925 10.672 -2.636 1.00 96.56 108 ASP A C 1
ATOM 837 O O . ASP A 1 108 ? 4.276 9.713 -2.205 1.00 96.56 108 ASP A O 1
ATOM 841 N N . ALA A 1 109 ? 4.401 11.502 -3.544 1.00 97.00 109 ALA A N 1
ATOM 842 C CA . ALA A 1 109 ? 3.038 11.371 -4.062 1.00 97.00 109 ALA A CA 1
ATOM 843 C C . ALA A 1 109 ? 2.798 10.083 -4.866 1.00 97.00 109 ALA A C 1
ATOM 845 O O . ALA A 1 109 ? 1.692 9.534 -4.821 1.00 97.00 109 ALA A O 1
ATOM 846 N N . ALA A 1 110 ? 3.802 9.589 -5.592 1.00 97.56 110 ALA A N 1
ATOM 847 C CA . ALA A 1 110 ? 3.701 8.351 -6.352 1.00 97.56 110 ALA A CA 1
ATOM 848 C C . ALA A 1 110 ? 3.635 7.147 -5.407 1.00 97.56 110 ALA A C 1
ATOM 850 O O . ALA A 1 110 ? 2.788 6.272 -5.601 1.00 97.56 110 ALA A O 1
ATOM 851 N N . VAL A 1 111 ? 4.441 7.127 -4.342 1.00 97.94 111 VAL A N 1
ATOM 852 C CA . VAL A 1 111 ? 4.369 6.086 -3.304 1.00 97.94 111 VAL A CA 1
ATOM 853 C C . VAL A 1 111 ? 2.976 6.045 -2.674 1.00 97.94 111 VAL A C 1
ATOM 855 O O . VAL A 1 111 ? 2.371 4.970 -2.620 1.00 97.94 111 VAL A O 1
ATOM 858 N N . ARG A 1 112 ? 2.408 7.199 -2.294 1.00 98.12 112 ARG A N 1
ATOM 859 C CA . ARG A 1 112 ? 1.033 7.276 -1.762 1.00 98.12 112 ARG A CA 1
ATOM 860 C C . ARG A 1 112 ? 0.004 6.740 -2.758 1.00 98.12 112 ARG A C 1
ATOM 862 O O . ARG A 1 112 ? -0.843 5.927 -2.389 1.00 98.12 112 ARG A O 1
ATOM 869 N N . PHE A 1 113 ? 0.096 7.154 -4.024 1.00 98.44 113 PHE A N 1
ATOM 870 C CA . PHE A 1 113 ? -0.804 6.724 -5.099 1.00 98.44 113 PHE A CA 1
ATOM 871 C C . PHE A 1 113 ? -0.790 5.203 -5.310 1.00 98.44 113 PHE A C 1
ATOM 873 O O . PHE A 1 113 ? -1.847 4.565 -5.369 1.00 98.44 113 PHE A O 1
ATOM 880 N N . TYR A 1 114 ? 0.397 4.603 -5.399 1.00 98.38 114 TYR A N 1
ATOM 881 C CA . TYR A 1 114 ? 0.523 3.159 -5.582 1.00 98.38 114 TYR A CA 1
ATOM 882 C C . TYR A 1 114 ? 0.081 2.383 -4.342 1.00 98.38 114 TYR A C 1
ATOM 884 O O . TYR A 1 114 ? -0.582 1.356 -4.490 1.00 98.38 114 TYR A O 1
ATOM 892 N N . SER A 1 115 ? 0.364 2.897 -3.145 1.00 98.31 115 SER A N 1
ATOM 893 C CA . SER A 1 115 ? -0.021 2.264 -1.882 1.00 98.31 115 SER A CA 1
ATOM 894 C C . SER A 1 115 ? -1.536 2.214 -1.711 1.00 98.31 115 SER A C 1
ATOM 896 O O . SER A 1 115 ? -2.085 1.130 -1.518 1.00 98.31 115 SER A O 1
ATOM 898 N N . ILE A 1 116 ? -2.252 3.334 -1.896 1.00 98.50 116 ILE A N 1
ATOM 899 C CA . ILE A 1 116 ? -3.723 3.317 -1.810 1.00 98.50 116 ILE A CA 1
ATOM 900 C C . ILE A 1 116 ? -4.345 2.441 -2.904 1.00 98.50 116 ILE A C 1
ATOM 902 O O . ILE A 1 116 ? -5.305 1.710 -2.658 1.00 98.50 116 ILE A O 1
ATOM 906 N N . GLY A 1 117 ? -3.783 2.458 -4.115 1.00 98.19 117 GLY A N 1
ATOM 907 C CA . GLY A 1 117 ? -4.231 1.591 -5.200 1.00 98.19 117 GLY A CA 1
ATOM 908 C C . GLY A 1 117 ? -3.993 0.104 -4.917 1.00 98.19 117 GLY A C 1
ATOM 909 O O . GLY A 1 117 ? -4.789 -0.731 -5.349 1.00 98.19 117 GLY A O 1
ATOM 910 N N . GLY A 1 118 ? -2.907 -0.239 -4.225 1.00 98.06 118 GLY A N 1
ATOM 911 C CA . GLY A 1 118 ? -2.594 -1.601 -3.801 1.00 98.06 118 GLY A CA 1
ATOM 912 C C . GLY A 1 118 ? -3.528 -2.084 -2.700 1.00 98.06 118 GLY A C 1
ATOM 913 O O . GLY A 1 118 ? -4.174 -3.119 -2.868 1.00 98.06 118 GLY A O 1
ATOM 914 N N . LEU A 1 119 ? -3.700 -1.275 -1.652 1.00 98.25 119 LEU A N 1
ATOM 915 C CA . LEU A 1 119 ? -4.616 -1.545 -0.544 1.00 98.25 119 LEU A CA 1
ATOM 916 C C . LEU A 1 119 ? -6.033 -1.835 -1.044 1.00 98.25 119 LEU A C 1
ATOM 918 O O . LEU A 1 119 ? -6.564 -2.909 -0.784 1.00 98.25 119 LEU A O 1
ATOM 922 N N . ARG A 1 120 ? -6.602 -0.955 -1.877 1.00 98.19 120 ARG A N 1
ATOM 923 C CA . ARG A 1 120 ? -7.945 -1.148 -2.454 1.00 98.19 120 ARG A CA 1
ATOM 924 C C . ARG A 1 120 ? -8.085 -2.450 -3.240 1.00 98.19 120 ARG A C 1
ATOM 926 O O . ARG A 1 120 ? -9.150 -3.058 -3.238 1.00 98.19 120 ARG A O 1
ATOM 933 N N . AR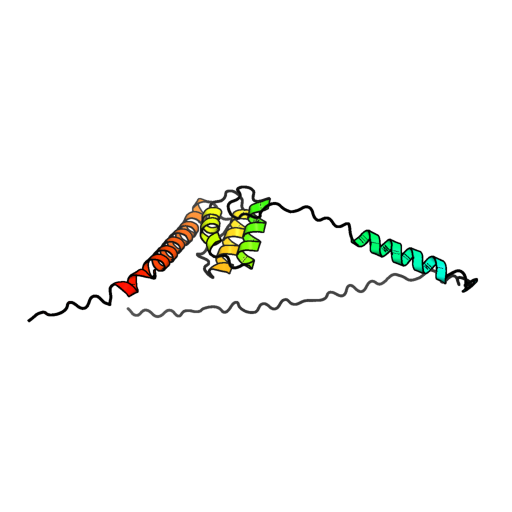G A 1 121 ? -7.033 -2.873 -3.946 1.00 97.94 121 ARG A N 1
ATOM 934 C CA . ARG A 1 121 ? -7.044 -4.109 -4.742 1.00 97.94 121 ARG A CA 1
ATOM 935 C C . ARG A 1 121 ? -6.925 -5.361 -3.884 1.00 97.94 121 ARG A C 1
ATOM 937 O O . ARG A 1 121 ? -7.527 -6.370 -4.247 1.00 97.94 121 ARG A O 1
ATOM 944 N N . LEU A 1 122 ? -6.144 -5.304 -2.809 1.00 97.12 122 LEU A N 1
ATOM 945 C CA . LEU A 1 122 ? -5.920 -6.425 -1.899 1.00 97.12 122 LEU A CA 1
ATOM 946 C C . LEU A 1 122 ? -7.088 -6.620 -0.930 1.00 97.12 122 LEU A C 1
ATOM 948 O O . LEU A 1 122 ? -7.512 -7.752 -0.728 1.00 97.12 122 LEU A O 1
ATOM 952 N N . THR A 1 123 ? -7.621 -5.535 -0.369 1.00 96.56 123 THR A N 1
ATOM 953 C CA . THR A 1 123 ? -8.597 -5.591 0.729 1.00 96.56 123 THR A CA 1
ATOM 954 C C . THR A 1 123 ? -10.030 -5.318 0.278 1.00 96.56 123 THR A C 1
ATOM 956 O O . THR A 1 123 ? -10.967 -5.748 0.938 1.00 96.56 123 THR A O 1
ATOM 959 N N . GLY A 1 124 ? -10.218 -4.604 -0.838 1.00 97.06 124 GLY A N 1
ATOM 960 C CA . GLY A 1 124 ? -11.531 -4.117 -1.277 1.00 97.06 124 GLY A CA 1
ATOM 961 C C . GLY A 1 124 ? -12.012 -2.852 -0.552 1.00 97.06 124 GLY A C 1
ATOM 962 O O . GLY A 1 124 ? -13.016 -2.268 -0.957 1.00 97.06 124 GLY A O 1
ATOM 963 N N . GLU A 1 125 ? -11.283 -2.385 0.462 1.00 96.75 125 GLU A N 1
ATOM 964 C CA . GLU A 1 125 ? -11.633 -1.210 1.262 1.00 96.75 125 GLU A CA 1
ATOM 965 C C . GLU A 1 125 ? -11.074 0.083 0.653 1.00 96.75 125 GLU A C 1
ATOM 967 O O . GLU A 1 125 ? -10.039 0.072 -0.009 1.00 96.75 125 GLU A O 1
ATOM 972 N N . ASN A 1 126 ? -11.743 1.222 0.869 1.00 93.56 126 ASN A N 1
ATOM 973 C CA . ASN A 1 126 ? -11.337 2.514 0.285 1.00 93.56 126 ASN A CA 1
ATOM 974 C C . ASN A 1 126 ? -11.077 3.622 1.322 1.00 93.56 126 ASN A C 1
ATOM 976 O O . ASN A 1 126 ? -10.257 4.503 1.077 1.00 93.56 126 ASN A O 1
ATOM 980 N N . PHE A 1 127 ? -11.800 3.622 2.448 1.00 97.50 127 PHE A N 1
ATOM 981 C CA . PHE A 1 127 ? -11.767 4.634 3.525 1.00 97.50 127 PHE A CA 1
ATOM 982 C C . PHE A 1 127 ? -11.645 6.112 3.093 1.00 97.50 127 PHE A C 1
ATOM 984 O O . PHE A 1 127 ? -11.227 6.949 3.886 1.00 97.50 127 PHE A O 1
ATOM 991 N N . GLY A 1 128 ? -12.038 6.458 1.862 1.00 96.50 128 GLY A N 1
ATOM 992 C CA . GLY A 1 128 ? -12.046 7.826 1.340 1.00 96.50 128 GLY A CA 1
ATOM 993 C C . GLY A 1 128 ? -10.680 8.518 1.289 1.00 96.50 128 GLY A C 1
ATOM 994 O O . GLY A 1 128 ? -10.642 9.730 1.433 1.00 96.50 128 GLY A O 1
ATOM 995 N N . TYR A 1 129 ? -9.576 7.782 1.141 1.00 97.75 129 TYR A N 1
ATOM 996 C CA . TYR A 1 129 ? -8.241 8.385 1.058 1.00 97.75 129 TYR A CA 1
ATOM 997 C C . TYR A 1 129 ? -7.966 8.970 -0.338 1.00 97.75 129 TYR A C 1
ATOM 999 O O . TYR A 1 129 ? -8.111 8.265 -1.343 1.00 97.75 129 TYR A O 1
ATOM 1007 N N . LEU A 1 130 ? -7.495 10.219 -0.399 1.00 97.56 130 LEU A N 1
ATOM 1008 C CA . LEU A 1 130 ? -7.068 10.894 -1.626 1.00 97.56 130 LEU A CA 1
ATOM 1009 C C . LEU A 1 130 ? -5.578 11.270 -1.536 1.00 97.56 130 LEU A C 1
ATOM 1011 O O . LEU A 1 130 ? -5.142 11.985 -0.644 1.00 97.56 130 LEU A O 1
ATOM 1015 N N . TYR A 1 131 ? -4.760 10.770 -2.468 1.00 97.50 131 TYR A N 1
ATOM 1016 C CA . TYR A 1 131 ? -3.290 10.849 -2.369 1.00 97.50 131 TYR A CA 1
ATOM 1017 C C . TYR A 1 131 ? -2.698 12.252 -2.603 1.00 97.50 131 TYR A C 1
ATOM 1019 O O . TYR A 1 131 ? -1.544 12.502 -2.234 1.00 97.50 131 TYR A O 1
ATOM 1027 N N . TYR A 1 132 ? -3.463 13.131 -3.254 1.00 96.50 132 TYR A N 1
ATOM 1028 C CA . TYR A 1 132 ? -3.061 14.485 -3.642 1.00 96.50 132 TYR A CA 1
ATOM 1029 C C . TYR A 1 132 ? -3.491 15.565 -2.640 1.00 96.50 132 TYR A C 1
ATOM 1031 O O . TYR A 1 132 ? -3.039 16.695 -2.771 1.00 96.50 132 TYR A O 1
ATOM 1039 N N . GLU A 1 133 ? -4.345 15.231 -1.668 1.00 97.06 133 GLU A N 1
ATOM 1040 C CA . GLU A 1 133 ? -4.761 16.148 -0.598 1.00 97.06 133 GLU A CA 1
ATOM 1041 C C . GLU A 1 133 ? -3.589 16.517 0.315 1.00 97.06 133 GLU A C 1
ATOM 1043 O O . GLU A 1 133 ? -2.569 15.820 0.338 1.00 97.06 133 GLU A O 1
ATOM 1048 N N . GLU A 1 134 ? -3.726 17.587 1.095 1.00 96.88 134 GLU A N 1
ATOM 1049 C CA . GLU A 1 134 ? -2.706 17.979 2.066 1.00 96.88 134 GLU A CA 1
ATOM 1050 C C . GLU A 1 134 ? -2.613 16.982 3.232 1.00 96.88 134 GLU A C 1
ATOM 1052 O O . GLU A 1 134 ? -3.540 16.227 3.525 1.00 96.88 134 GLU A O 1
ATOM 1057 N N . THR A 1 135 ? -1.474 16.951 3.930 1.00 96.25 135 THR A N 1
ATOM 1058 C CA . THR A 1 135 ? -1.229 15.984 5.017 1.00 96.25 135 THR A CA 1
ATOM 1059 C C . THR A 1 135 ? -2.327 16.001 6.085 1.00 96.25 135 THR A C 1
ATOM 1061 O O . THR A 1 135 ? -2.759 14.937 6.534 1.00 96.25 135 THR A O 1
ATOM 1064 N N . GLU A 1 136 ? -2.821 17.185 6.452 1.00 97.31 136 GLU A N 1
ATOM 1065 C CA . GLU A 1 136 ? -3.887 17.331 7.448 1.00 97.31 136 GLU A CA 1
ATOM 1066 C C . GLU A 1 136 ? -5.232 16.775 6.973 1.00 97.31 136 GLU A C 1
ATOM 1068 O O . GLU A 1 136 ? -5.938 16.134 7.755 1.00 97.31 136 GLU A O 1
ATOM 1073 N N . GLU A 1 137 ? -5.553 16.947 5.692 1.00 97.69 137 GLU A N 1
ATOM 1074 C CA . GLU A 1 137 ? -6.778 16.444 5.063 1.00 97.69 137 GLU A CA 1
ATOM 1075 C C . GLU A 1 137 ? -6.744 14.918 4.892 1.00 97.69 137 GLU A C 1
ATOM 1077 O O . GLU A 1 137 ? -7.748 14.240 5.119 1.00 97.69 137 GLU A O 1
ATOM 1082 N N . ARG A 1 138 ? -5.565 14.345 4.606 1.00 97.31 138 ARG A N 1
ATOM 1083 C CA . ARG A 1 138 ? -5.374 12.888 4.468 1.00 97.31 138 ARG A CA 1
ATOM 1084 C C . ARG A 1 138 ? -5.419 12.146 5.803 1.00 97.31 138 ARG A C 1
ATOM 1086 O O . ARG A 1 138 ? -5.838 10.985 5.860 1.00 97.31 138 ARG A O 1
ATOM 1093 N N . ARG A 1 139 ? -4.989 12.791 6.891 1.00 97.06 139 ARG A N 1
ATOM 1094 C CA . ARG A 1 139 ? -4.787 12.174 8.215 1.00 97.06 139 ARG A CA 1
ATOM 1095 C C . ARG A 1 139 ? -6.008 11.401 8.750 1.00 97.06 139 ARG A C 1
ATOM 1097 O O . ARG A 1 139 ? -5.816 10.286 9.242 1.00 97.06 139 ARG A O 1
ATOM 1104 N N . PRO A 1 140 ? -7.262 11.888 8.650 1.00 98.19 140 PRO A N 1
ATOM 1105 C CA . PRO A 1 140 ? -8.440 11.115 9.050 1.00 98.19 140 PRO A CA 1
ATOM 1106 C C . PRO A 1 140 ? -8.626 9.816 8.250 1.00 98.19 140 PRO A C 1
ATOM 1108 O O . PRO A 1 140 ? -9.042 8.799 8.808 1.00 98.19 140 PRO A O 1
ATOM 1111 N N . ALA A 1 141 ? -8.326 9.817 6.948 1.00 97.75 141 ALA A N 1
ATOM 1112 C CA . ALA A 1 141 ? -8.397 8.615 6.120 1.00 97.75 141 ALA A CA 1
ATOM 1113 C C . ALA A 1 141 ? -7.276 7.623 6.469 1.00 97.75 141 ALA A C 1
ATOM 1115 O O . ALA A 1 141 ? -7.548 6.431 6.614 1.00 97.75 141 ALA A O 1
ATOM 1116 N N . THR A 1 142 ? -6.053 8.103 6.713 1.00 98.00 142 THR A N 1
ATOM 1117 C CA . THR A 1 142 ? -4.941 7.266 7.195 1.00 98.00 142 THR A CA 1
ATOM 1118 C C . THR A 1 142 ? -5.263 6.600 8.534 1.00 98.00 142 THR A C 1
ATOM 1120 O O . THR A 1 142 ? -5.065 5.396 8.690 1.00 98.00 142 THR A O 1
ATOM 1123 N N . LYS A 1 143 ? -5.844 7.339 9.488 1.00 98.25 143 LYS A N 1
ATOM 1124 C CA . LYS A 1 143 ? -6.260 6.775 10.784 1.00 98.25 143 LYS A CA 1
ATOM 1125 C C . LYS A 1 143 ? -7.286 5.652 10.638 1.00 98.25 143 LYS A C 1
ATOM 1127 O O . LYS A 1 143 ? -7.217 4.670 11.371 1.00 98.25 143 LYS A O 1
ATOM 1132 N N . ARG A 1 144 ? -8.218 5.762 9.683 1.00 98.44 144 ARG A N 1
ATOM 1133 C CA . ARG A 1 144 ? -9.182 4.687 9.383 1.00 98.44 144 ARG A CA 1
ATOM 1134 C C . ARG A 1 144 ? -8.483 3.428 8.866 1.00 98.44 144 ARG A C 1
ATOM 1136 O O . ARG A 1 144 ? -8.801 2.341 9.337 1.00 98.44 144 ARG A O 1
ATOM 1143 N N . TRP A 1 145 ? -7.495 3.577 7.982 1.00 98.19 145 TRP A N 1
ATOM 1144 C CA . TRP A 1 145 ? -6.659 2.460 7.523 1.00 98.19 145 TRP A CA 1
ATOM 1145 C C . TRP A 1 145 ? -5.894 1.784 8.669 1.00 98.19 145 TRP A C 1
ATOM 1147 O O . TRP A 1 145 ? -5.893 0.559 8.767 1.00 98.19 145 TRP A O 1
ATOM 1157 N N . GLN A 1 146 ? -5.286 2.564 9.563 1.00 98.19 146 GLN A N 1
ATOM 1158 C CA . GLN A 1 146 ? -4.558 2.044 10.729 1.00 98.19 146 GLN A CA 1
ATOM 1159 C C . GLN A 1 146 ? -5.486 1.317 11.719 1.00 98.19 146 GLN A C 1
ATOM 1161 O O . GLN A 1 146 ? -5.150 0.240 12.220 1.00 98.19 146 GLN A O 1
ATOM 1166 N N . ALA A 1 147 ? -6.672 1.877 11.976 1.00 98.12 147 ALA A N 1
ATOM 1167 C CA . ALA A 1 147 ? -7.674 1.266 12.845 1.00 98.12 147 ALA A CA 1
ATOM 1168 C C . ALA A 1 147 ? -8.176 -0.070 12.277 1.00 98.12 147 ALA A C 1
ATOM 1170 O O . ALA A 1 147 ? -8.253 -1.061 13.002 1.00 98.12 147 ALA A O 1
ATOM 1171 N N . TRP A 1 148 ? -8.452 -0.113 10.972 1.00 97.56 148 TRP A N 1
ATOM 1172 C CA . TRP A 1 148 ? -8.830 -1.342 10.279 1.00 97.56 148 TRP A CA 1
ATOM 1173 C C . TRP A 1 148 ? -7.737 -2.414 10.371 1.00 97.56 148 TRP A C 1
ATOM 1175 O O . TRP A 1 148 ? -8.036 -3.557 10.707 1.00 97.56 148 TRP A O 1
ATOM 1185 N N . LEU A 1 149 ? -6.467 -2.050 10.159 1.00 96.81 149 LEU A N 1
ATOM 1186 C CA . LEU A 1 149 ? -5.352 -2.997 10.260 1.00 96.81 149 LEU A CA 1
ATOM 1187 C C . LEU A 1 149 ? -5.264 -3.614 11.663 1.00 96.81 149 LEU A C 1
ATOM 1189 O O . LEU A 1 149 ? -5.156 -4.829 11.802 1.00 96.81 149 LEU A O 1
ATOM 1193 N N . THR A 1 150 ? -5.400 -2.782 12.698 1.00 96.81 150 THR A N 1
ATOM 1194 C CA . THR A 1 150 ? -5.429 -3.240 14.096 1.00 96.81 150 THR A CA 1
ATOM 1195 C C . THR A 1 150 ? -6.564 -4.238 14.339 1.00 96.81 150 THR A C 1
ATOM 1197 O O . THR A 1 150 ? -6.375 -5.242 15.022 1.00 96.81 150 THR A O 1
ATOM 1200 N N . GLN A 1 151 ? -7.747 -3.991 13.768 1.00 95.75 151 GLN A N 1
ATOM 1201 C CA . GLN A 1 151 ? -8.892 -4.891 13.898 1.00 95.75 151 GLN A CA 1
ATOM 1202 C C . GLN A 1 151 ? -8.629 -6.252 13.240 1.00 95.75 151 GLN A C 1
ATOM 1204 O O . GLN A 1 151 ? -8.909 -7.283 13.849 1.00 95.75 151 GLN A O 1
ATOM 1209 N N . VAL A 1 152 ? -8.061 -6.261 12.030 1.00 93.81 152 VAL A N 1
ATOM 1210 C CA . VAL A 1 152 ? -7.712 -7.494 11.304 1.00 93.81 152 VAL A CA 1
ATOM 1211 C C . VAL A 1 152 ? -6.699 -8.329 12.091 1.00 93.81 152 VAL A C 1
ATOM 1213 O O . VAL A 1 152 ? -6.874 -9.538 12.231 1.00 93.81 152 VAL A O 1
ATOM 1216 N N . GLU A 1 153 ? -5.676 -7.692 12.660 1.00 92.94 153 GLU A N 1
ATOM 1217 C CA . GLU A 1 153 ? -4.642 -8.371 13.451 1.00 92.94 153 GLU A CA 1
ATOM 1218 C C . GLU A 1 153 ? -5.199 -8.970 14.756 1.00 92.94 153 GLU A C 1
ATOM 1220 O O . GLU A 1 153 ? -4.838 -10.085 15.146 1.00 92.94 153 GLU A O 1
ATOM 1225 N N . GLN A 1 154 ? -6.129 -8.272 15.413 1.00 93.56 154 GLN A N 1
ATOM 1226 C CA . GLN A 1 154 ? -6.807 -8.786 16.606 1.00 93.56 154 GLN A CA 1
ATOM 1227 C C . GLN A 1 154 ? -7.691 -9.997 16.300 1.00 93.56 154 GLN A C 1
ATOM 1229 O O . GLN A 1 154 ? -7.700 -10.947 17.081 1.00 93.56 154 GLN A O 1
ATOM 1234 N N . SER A 1 155 ? -8.430 -9.977 15.189 1.00 90.81 155 SER A N 1
ATOM 1235 C CA . SER A 1 155 ? -9.222 -11.131 14.750 1.00 90.81 155 SER A CA 1
ATOM 1236 C C . SER A 1 155 ? -8.330 -12.336 14.450 1.00 90.81 155 SER A C 1
ATOM 1238 O O . SER A 1 155 ? -8.585 -13.414 14.972 1.00 90.81 155 SER A O 1
ATOM 1240 N N . ALA A 1 156 ? -7.217 -12.136 13.734 1.00 87.88 156 ALA A N 1
ATOM 1241 C CA . ALA A 1 156 ? -6.261 -13.206 13.444 1.00 87.88 156 ALA A CA 1
ATOM 1242 C C . ALA A 1 156 ? -5.669 -13.855 14.711 1.00 87.88 156 ALA A C 1
ATOM 1244 O O . ALA A 1 156 ? -5.395 -15.050 14.719 1.00 87.88 156 ALA A O 1
ATOM 1245 N N . THR A 1 157 ? -5.486 -13.078 15.785 1.00 87.75 157 THR A N 1
ATOM 1246 C CA . THR A 1 157 ? -4.976 -13.593 17.068 1.00 87.75 157 THR A CA 1
ATOM 1247 C C . THR A 1 157 ? -6.047 -14.357 17.851 1.00 87.75 157 THR A C 1
ATOM 1249 O O . THR A 1 157 ? -5.742 -15.364 18.484 1.00 87.75 157 THR A O 1
ATOM 1252 N N . ARG A 1 158 ? -7.305 -13.897 17.821 1.00 83.81 158 ARG A N 1
ATOM 1253 C CA . ARG A 1 158 ? -8.423 -14.540 18.536 1.00 83.81 158 ARG A CA 1
ATOM 1254 C C . ARG A 1 158 ? -8.799 -15.900 17.956 1.00 83.81 158 ARG A C 1
ATOM 1256 O O . ARG A 1 158 ? -9.172 -16.784 18.716 1.00 83.81 158 ARG A O 1
ATOM 1263 N N . ASP A 1 159 ? -8.663 -16.056 16.645 1.00 79.69 159 ASP A N 1
ATOM 1264 C CA . ASP A 1 159 ? -8.989 -17.294 15.932 1.00 79.69 159 ASP A CA 1
ATOM 1265 C C . ASP A 1 159 ? -7.801 -18.284 15.885 1.00 79.69 159 ASP A C 1
ATOM 1267 O O . ASP A 1 159 ? -7.836 -19.281 15.162 1.00 79.69 159 ASP A O 1
ATOM 1271 N N . GLY A 1 160 ? -6.732 -18.010 16.645 1.00 72.25 160 GLY A N 1
ATOM 1272 C CA . GLY A 1 160 ? -5.555 -18.868 16.758 1.00 72.25 160 GLY A CA 1
ATOM 1273 C C . GLY A 1 160 ? -5.855 -20.248 17.378 1.00 72.25 160 GLY A C 1
ATOM 1274 O O . GLY A 1 160 ? -6.836 -20.410 18.106 1.00 72.25 160 GLY A O 1
ATOM 1275 N N . PRO A 1 161 ? -4.999 -21.255 17.115 1.00 65.06 161 PRO A N 1
ATOM 1276 C CA . PRO A 1 161 ? -5.270 -22.686 17.337 1.00 65.06 161 PRO A CA 1
ATOM 1277 C C . PRO A 1 161 ? -5.535 -23.098 18.797 1.00 65.06 161 PRO A C 1
ATOM 1279 O O . PRO A 1 161 ? -6.004 -24.209 19.048 1.00 65.06 161 PRO A O 1
ATOM 1282 N N . ASP A 1 162 ? -5.291 -22.212 19.757 1.00 64.69 162 ASP A N 1
ATOM 1283 C CA . ASP A 1 162 ? -5.348 -22.522 21.185 1.00 64.69 162 ASP A CA 1
ATOM 1284 C C . ASP A 1 162 ? -6.786 -22.543 21.738 1.00 64.69 162 ASP A C 1
ATOM 1286 O O . ASP A 1 162 ? -7.049 -23.194 22.748 1.00 64.69 162 ASP A O 1
ATOM 1290 N N . ALA A 1 163 ? -7.758 -21.936 21.041 1.00 57.91 163 ALA A N 1
ATOM 1291 C CA . ALA A 1 163 ? -9.161 -21.915 21.476 1.00 57.91 163 ALA A CA 1
ATOM 1292 C C . ALA A 1 163 ? -9.863 -23.291 21.413 1.00 57.91 163 ALA A C 1
ATOM 1294 O O . ALA A 1 163 ? -10.950 -23.453 21.965 1.00 57.91 163 ALA A O 1
ATOM 1295 N N . SER A 1 164 ? -9.258 -24.290 20.758 1.00 56.94 164 SER A N 1
ATOM 1296 C CA . SER A 1 164 ? -9.833 -25.639 20.624 1.00 56.94 164 SER A CA 1
ATOM 1297 C C . SER A 1 164 ? -9.247 -26.673 21.594 1.00 56.94 164 SER A C 1
ATOM 1299 O O . SER A 1 164 ? -9.779 -27.778 21.681 1.00 56.94 164 SER A O 1
ATOM 1301 N N . THR A 1 165 ? -8.188 -26.341 22.344 1.00 60.81 165 THR A N 1
ATOM 1302 C CA . THR A 1 165 ? -7.496 -27.316 23.215 1.00 60.81 165 THR A CA 1
ATOM 1303 C C . THR A 1 165 ? -8.020 -27.309 24.658 1.00 60.81 165 THR A C 1
ATOM 1305 O O . THR A 1 165 ? -7.936 -28.328 25.338 1.00 60.81 165 THR A O 1
ATOM 1308 N N . ASP A 1 166 ? -8.666 -26.227 25.109 1.00 59.09 166 ASP A N 1
ATOM 1309 C CA . ASP A 1 166 ? -9.209 -26.122 26.478 1.00 59.09 166 ASP A CA 1
ATOM 1310 C C . ASP A 1 166 ? -10.636 -26.679 26.652 1.00 59.09 166 ASP A C 1
ATOM 1312 O O . ASP A 1 166 ? -11.102 -26.873 27.775 1.00 59.09 166 ASP A O 1
ATOM 1316 N N . ALA A 1 167 ? -11.337 -27.017 25.564 1.00 58.75 167 ALA A N 1
ATOM 1317 C CA . ALA A 1 167 ? -12.696 -27.568 25.638 1.00 58.75 167 ALA A CA 1
ATOM 1318 C C . ALA A 1 167 ? -12.754 -29.064 26.025 1.00 58.75 167 ALA A C 1
ATOM 1320 O O . ALA A 1 167 ? -13.847 -29.611 26.174 1.00 58.75 167 ALA A O 1
ATOM 1321 N N . LEU A 1 168 ? -11.606 -29.731 26.211 1.00 60.09 168 LEU A N 1
ATOM 1322 C CA . LEU A 1 168 ? -11.518 -31.138 26.630 1.00 60.09 168 LEU A CA 1
ATOM 1323 C C . LEU A 1 168 ? -11.003 -31.313 28.072 1.00 60.09 168 LEU A C 1
ATOM 1325 O O . LEU A 1 168 ? -10.455 -32.357 28.410 1.00 60.09 168 LEU A O 1
ATOM 1329 N N . SER A 1 169 ? -11.197 -30.318 28.939 1.00 60.12 169 SER A N 1
ATOM 1330 C CA . SER A 1 169 ? -11.088 -30.494 30.393 1.00 60.12 169 SER A CA 1
ATOM 1331 C C . SER A 1 169 ? -12.484 -30.566 31.010 1.00 60.12 169 SER A C 1
ATOM 1333 O O . SER A 1 169 ? -12.943 -29.649 31.686 1.00 60.12 169 SER A O 1
ATOM 1335 N N . THR A 1 170 ? -13.187 -31.672 30.756 1.00 69.75 170 THR A N 1
ATOM 1336 C CA . THR A 1 170 ? -14.368 -32.065 31.536 1.00 69.75 170 THR A CA 1
ATOM 1337 C C . THR A 1 170 ? -13.922 -32.275 32.987 1.00 69.75 170 THR A C 1
ATOM 1339 O O . THR A 1 170 ? -13.085 -33.152 33.222 1.00 69.75 170 THR A O 1
ATOM 1342 N N . PRO A 1 171 ? -14.439 -31.527 33.979 1.00 68.00 171 PRO A N 1
ATOM 1343 C CA . PRO A 1 171 ? -14.147 -31.821 35.371 1.00 68.00 171 PRO A CA 1
ATOM 1344 C C . PRO A 1 171 ? -14.798 -33.163 35.703 1.00 68.00 171 PRO A C 1
ATOM 1346 O O . PRO A 1 171 ? -16.021 -33.285 35.746 1.00 68.00 171 PRO A O 1
ATOM 1349 N N . ALA A 1 172 ? -13.973 -34.192 35.884 1.00 61.78 172 ALA A N 1
ATOM 1350 C CA . ALA A 1 172 ? -14.417 -35.471 36.401 1.00 61.78 172 ALA A CA 1
ATOM 1351 C C . ALA A 1 172 ? -15.015 -35.244 37.797 1.00 61.78 172 ALA A C 1
ATOM 1353 O O . ALA A 1 172 ? -14.300 -34.996 38.766 1.00 61.78 172 ALA A O 1
ATOM 1354 N N . THR A 1 173 ? -16.342 -35.304 37.878 1.00 71.88 173 THR A N 1
ATOM 1355 C CA . THR A 1 173 ? -17.092 -35.461 39.120 1.00 71.88 173 THR A CA 1
ATOM 1356 C C . THR A 1 173 ? -16.622 -36.751 39.791 1.00 71.88 173 THR A C 1
ATOM 1358 O O . THR A 1 173 ? -16.925 -37.844 39.314 1.00 71.88 173 THR A O 1
ATOM 1361 N N . GLN A 1 174 ? -15.832 -36.626 40.857 1.00 63.53 174 GLN A N 1
ATOM 1362 C CA . GLN A 1 174 ? -15.531 -37.734 41.761 1.00 63.53 174 GLN A CA 1
ATOM 1363 C C . GLN A 1 174 ? -16.600 -37.819 42.870 1.00 63.53 174 GLN A C 1
ATOM 1365 O O . GLN A 1 174 ? -17.185 -36.785 43.203 1.00 63.53 174 GLN A O 1
ATOM 1370 N N . PRO A 1 175 ? -16.897 -39.042 43.354 1.00 72.50 175 PRO A N 1
ATOM 1371 C CA . PRO A 1 175 ? -18.078 -39.378 44.157 1.00 72.50 175 PRO A CA 1
ATOM 1372 C C . PRO A 1 175 ? -18.075 -38.824 45.585 1.00 72.50 175 PRO A C 1
ATOM 1374 O O . PRO A 1 175 ? -16.976 -38.599 46.141 1.00 72.50 175 PRO A O 1
#

Radius of gyration: 31.35 Å; chains: 1; bounding box: 63×57×109 Å

Sequence (175 aa):
MPIAQLREVKDYRTQRFGASGVFMRFPGLELLTREPIEMRDPVRMKRIAGRIFFAVVTIAASSCTAPRGPLVVSDPDPSIKIPAIKVAVADRDLSSVRQMVKDLESDDAAVRFYSIGGLRRLTGENFGYLYYEETEERRPATKRWQAWLTQVEQSATRDGPDASTDALSTPATQP

Foldseek 3Di:
DDDDDDDPPPPPPDPDPPPPPPPPDDPDDPDDDDDPPPDPDPPVVVVVVVVVVVVVVVVVPPPPPDDDPDQDCQDPDPVRNLVSLVVCLVVLPPVCLVSLLVQCQPPDLSSVVSSQVSNCSNPVDRLPADSPDDNVVRVNSSVVSVVVVVVVVVVVVVPDPPVPPVVPPDPPDDD

pLDDT: mean 76.55, std 20.44, range [43.38, 98.5]